Protein AF-X1VPY4-F1 (afdb_monomer_lite)

Secondary structure (DSSP, 8-state):
---S---------------S--TTHHHHHHHHHHHHHHHHHHHHHHHHHHHHHHHHHHHHHHHHHHHHHHHHHHHHHHHHHHHHHHHHHHHTTSS-HHHHHHHHHHHHHHHHHHHHHHHHHHHHHHHHHHHHTEETTTTEE----TTTTT-

pLDDT: mean 89.31, std 12.01, range [47.69, 98.56]

Foldseek 3Di:
DPDDDDDPDDDDDDDDDDDPDDPCPVVVVVVVVVVVVVVVVVVVVVVVVVLVVVLVVLVVVLVVLVVQLVVLVVQLVVLVVCLVVQVVCVVVVNDDVVSNVVSVVSNVVSVVSNVVSVVVNVVSVVVSCVSQCADPVVRGHVDDPVVVVVD

InterPro domains:
  IPR003423 Outer membrane efflux protein [PF02321] (5-127)
  IPR051906 Outer membrane protein TolC-like [PTHR30026] (8-132)

Structure (mmCIF, N/CA/C/O backbone):
data_AF-X1VPY4-F1
#
_entry.id   AF-X1VPY4-F1
#
loop_
_atom_site.group_PDB
_atom_site.id
_atom_site.type_symbol
_atom_site.label_atom_id
_atom_site.label_alt_id
_atom_site.label_comp_id
_atom_site.label_asym_id
_atom_site.label_entity_id
_atom_site.label_seq_id
_atom_site.pdbx_PDB_ins_code
_atom_site.Cartn_x
_atom_site.Cartn_y
_atom_site.Cartn_z
_atom_site.occupancy
_atom_site.B_iso_or_equiv
_atom_site.auth_seq_id
_atom_site.auth_comp_id
_atom_site.auth_asym_id
_atom_site.auth_atom_id
_atom_site.pdbx_PDB_model_num
ATOM 1 N N . GLY A 1 1 ? -47.811 -48.138 69.729 1.00 48.38 1 GLY A N 1
ATOM 2 C CA . GLY A 1 1 ? -46.422 -47.650 69.708 1.00 48.38 1 GLY A CA 1
ATOM 3 C C . GLY A 1 1 ? -46.457 -46.146 69.649 1.00 48.38 1 GLY A C 1
ATOM 4 O O . GLY A 1 1 ? -46.947 -45.614 68.662 1.00 48.38 1 GLY A O 1
ATOM 5 N N . ALA A 1 2 ? -46.060 -45.492 70.738 1.00 51.69 2 ALA A N 1
ATOM 6 C CA . ALA A 1 2 ? -45.917 -44.043 70.807 1.00 51.69 2 ALA A CA 1
ATOM 7 C C . ALA A 1 2 ? -44.681 -43.616 69.994 1.00 51.69 2 ALA A C 1
ATOM 9 O O . ALA A 1 2 ? -43.681 -44.327 70.027 1.00 51.69 2 ALA A O 1
ATOM 10 N N . TYR A 1 3 ? -44.771 -42.472 69.309 1.00 56.19 3 TYR A N 1
ATOM 11 C CA . TYR A 1 3 ? -43.764 -41.854 68.426 1.00 56.19 3 TYR A CA 1
ATOM 12 C C . TYR A 1 3 ? -43.637 -42.456 67.017 1.00 56.19 3 TYR A C 1
ATOM 14 O O . TYR A 1 3 ? -42.750 -43.248 66.715 1.00 56.19 3 TYR A O 1
ATOM 22 N N . LYS A 1 4 ? -44.517 -41.997 66.119 1.00 53.41 4 LYS A N 1
ATOM 23 C CA . LYS A 1 4 ? -44.221 -41.901 64.687 1.00 53.41 4 LYS A CA 1
ATOM 24 C C . LYS A 1 4 ? -43.779 -40.460 64.438 1.00 53.41 4 LYS A C 1
ATOM 26 O O . LYS A 1 4 ? -44.589 -39.563 64.628 1.00 53.41 4 LYS A O 1
ATOM 31 N N . ASP A 1 5 ? -42.525 -40.294 64.036 1.00 61.00 5 ASP A N 1
ATOM 32 C CA . ASP A 1 5 ? -41.909 -39.058 63.527 1.00 61.00 5 ASP A CA 1
ATOM 33 C C . ASP A 1 5 ? -41.194 -38.142 64.552 1.00 61.00 5 ASP A C 1
ATOM 35 O O . ASP A 1 5 ? -41.715 -37.102 64.966 1.00 61.00 5 ASP A O 1
ATOM 39 N N . PRO A 1 6 ? -39.969 -38.501 64.994 1.00 57.12 6 PRO A N 1
ATOM 40 C CA . PRO A 1 6 ? -39.114 -37.576 65.716 1.00 57.12 6 PRO A CA 1
ATOM 41 C C . PRO A 1 6 ? -38.387 -36.658 64.714 1.00 57.12 6 PRO A C 1
ATOM 43 O O . PRO A 1 6 ? -37.359 -37.019 64.154 1.00 57.12 6 PRO A O 1
ATOM 46 N N . LEU A 1 7 ? -38.916 -35.440 64.556 1.00 61.56 7 LEU A N 1
ATOM 47 C CA . LEU A 1 7 ? -38.215 -34.221 64.114 1.00 61.56 7 LEU A CA 1
ATOM 48 C C . LEU A 1 7 ? -37.525 -34.256 62.733 1.00 61.56 7 LEU A C 1
ATOM 50 O O . LEU A 1 7 ? -36.302 -34.351 62.630 1.00 61.56 7 LEU A O 1
ATOM 54 N N . SER A 1 8 ? -38.276 -33.950 61.670 1.00 64.06 8 SER A N 1
ATOM 55 C CA . SER A 1 8 ? -37.689 -33.355 60.462 1.00 64.06 8 SER A CA 1
ATOM 56 C C . SER A 1 8 ? -37.361 -31.872 60.714 1.00 64.06 8 SER A C 1
ATOM 58 O O . SER A 1 8 ? -38.211 -30.997 60.538 1.00 64.06 8 SER A O 1
ATOM 60 N N . GLN A 1 9 ? -36.141 -31.548 61.145 1.00 67.00 9 GLN A N 1
ATOM 61 C CA . GLN A 1 9 ? -35.676 -30.154 61.155 1.00 67.00 9 GLN A CA 1
ATOM 62 C C . GLN A 1 9 ? -34.949 -29.825 59.850 1.00 67.00 9 GLN A C 1
ATOM 64 O O . GLN A 1 9 ? -33.807 -30.225 59.643 1.00 67.00 9 GLN A O 1
ATOM 69 N N . GLN A 1 10 ? -35.599 -29.044 58.988 1.00 71.88 10 GLN A N 1
ATOM 70 C CA . GLN A 1 10 ? -34.954 -28.346 57.876 1.00 71.88 10 GLN A CA 1
ATOM 71 C C . GLN A 1 10 ? -34.779 -26.879 58.269 1.00 71.88 10 GLN A C 1
ATOM 73 O O . GLN A 1 10 ? -35.733 -26.216 58.674 1.00 71.88 10 GLN A O 1
ATOM 78 N N . ARG A 1 11 ? -33.544 -26.375 58.191 1.00 73.38 11 ARG A N 1
ATOM 79 C CA . ARG A 1 11 ? -33.199 -24.994 58.544 1.00 73.38 11 ARG A CA 1
ATOM 80 C C . ARG A 1 11 ? -32.699 -24.273 57.300 1.00 73.38 11 ARG A C 1
ATOM 82 O O . ARG A 1 11 ? -31.637 -24.602 56.784 1.00 73.38 11 ARG A O 1
ATOM 89 N N . VAL A 1 12 ? -33.446 -23.266 56.865 1.00 78.38 12 VAL A N 1
ATOM 90 C CA . VAL A 1 12 ? -33.003 -22.269 55.884 1.00 78.38 12 VAL A CA 1
ATOM 91 C C . VAL A 1 12 ? -32.696 -20.993 56.657 1.00 78.38 12 VAL A C 1
ATOM 93 O O . VAL A 1 12 ? -33.525 -20.537 57.441 1.00 78.38 12 VAL A O 1
ATOM 96 N N . SER A 1 13 ? -31.494 -20.445 56.481 1.00 78.81 13 SER A N 1
ATOM 97 C CA . SER A 1 13 ? -31.081 -19.193 57.116 1.00 78.81 13 SER A CA 1
ATOM 98 C C . SER A 1 13 ? -30.929 -18.122 56.048 1.00 78.81 13 SER A C 1
ATOM 100 O O . SER A 1 13 ? -30.131 -18.280 55.128 1.00 78.81 13 SER A O 1
ATOM 102 N N . VAL A 1 14 ? -31.680 -17.033 56.188 1.00 82.19 14 VAL A N 1
ATOM 103 C CA . VAL A 1 14 ? -31.555 -15.833 55.357 1.00 82.19 14 VAL A CA 1
ATOM 104 C C . VAL A 1 14 ? -31.004 -14.731 56.251 1.00 82.19 14 VAL A C 1
ATOM 106 O O . VAL A 1 14 ? -31.619 -14.385 57.257 1.00 82.19 14 VAL A O 1
ATOM 109 N N . GLY A 1 15 ? -29.817 -14.230 55.918 1.00 82.69 15 GLY A N 1
ATOM 110 C CA . GLY A 1 15 ? -29.178 -13.116 56.613 1.00 82.69 15 GLY A CA 1
ATOM 111 C C . GLY A 1 15 ? -29.242 -11.851 55.765 1.00 82.69 15 GLY A C 1
ATOM 112 O O . GLY A 1 15 ? -29.062 -11.915 54.551 1.00 82.69 15 GLY A O 1
ATOM 113 N N . ILE A 1 16 ? -29.485 -10.712 56.410 1.00 84.56 16 ILE A N 1
ATOM 114 C CA . ILE A 1 16 ? -29.366 -9.385 55.803 1.00 84.56 16 ILE A CA 1
ATOM 115 C C . ILE A 1 16 ? -28.187 -8.696 56.486 1.00 84.56 16 ILE A C 1
ATOM 117 O O . ILE A 1 16 ? -28.177 -8.564 57.709 1.00 84.56 16 ILE A O 1
ATOM 121 N N . GLU A 1 17 ? -27.200 -8.269 55.704 1.00 81.44 17 GLU A N 1
ATOM 122 C CA . GLU A 1 17 ? -26.064 -7.488 56.189 1.00 81.44 17 GLU A CA 1
ATOM 123 C C . GLU A 1 17 ? -26.261 -6.022 55.796 1.00 81.44 17 GLU A C 1
ATOM 125 O O . GLU A 1 17 ? -26.351 -5.693 54.612 1.00 81.44 17 GLU A O 1
ATOM 130 N N . LEU A 1 18 ? -26.357 -5.143 56.797 1.00 80.19 18 LEU A N 1
ATOM 131 C CA . LEU A 1 18 ? -26.475 -3.701 56.602 1.00 80.19 18 LEU A CA 1
ATOM 132 C C . LEU A 1 18 ? -25.369 -2.991 57.402 1.00 80.19 18 LEU A C 1
ATOM 134 O O . LEU A 1 18 ? -25.423 -2.988 58.634 1.00 80.19 18 LEU A O 1
ATOM 138 N N . PRO A 1 19 ? -24.359 -2.393 56.743 1.00 77.19 19 PRO A N 1
ATOM 139 C CA . PRO A 1 19 ? -23.301 -1.673 57.442 1.00 77.19 19 PRO A CA 1
ATOM 140 C C . PRO A 1 19 ? -23.833 -0.352 58.019 1.00 77.19 19 PRO A C 1
ATOM 142 O O . PRO A 1 19 ? -24.483 0.420 57.319 1.00 77.19 19 PRO A O 1
ATOM 145 N N . ILE A 1 20 ? -23.540 -0.076 59.296 1.00 79.00 20 ILE A N 1
ATOM 146 C CA . ILE A 1 20 ? -24.005 1.143 59.990 1.00 79.00 20 ILE A CA 1
ATOM 147 C C . ILE A 1 20 ? -23.073 2.339 59.712 1.00 79.00 20 ILE A C 1
ATOM 149 O O . ILE A 1 20 ? -23.545 3.465 59.582 1.00 79.00 20 ILE A O 1
ATOM 153 N N . VAL A 1 21 ? -21.756 2.113 59.590 1.00 80.81 21 VAL A N 1
ATOM 154 C CA . VAL A 1 21 ? -20.755 3.154 59.280 1.00 80.81 21 VAL A CA 1
ATOM 155 C C . VAL A 1 21 ? -19.647 2.565 58.401 1.00 80.81 21 VAL A C 1
ATOM 157 O O . VAL A 1 21 ? -18.950 1.647 58.825 1.00 80.81 21 VAL A O 1
ATOM 160 N N . ASP A 1 22 ? -19.460 3.104 57.194 1.00 81.88 22 ASP A N 1
ATOM 161 C CA . ASP A 1 22 ? -18.457 2.648 56.213 1.00 81.88 22 ASP A CA 1
ATOM 162 C C . ASP A 1 22 ? -17.373 3.701 55.896 1.00 81.88 22 ASP A C 1
ATOM 164 O O . ASP A 1 22 ? -16.528 3.483 55.027 1.00 81.88 22 ASP A O 1
ATOM 168 N N . TRP A 1 23 ? -17.416 4.861 56.568 1.00 81.62 23 TRP A N 1
ATOM 169 C CA . TRP A 1 23 ? -16.519 6.013 56.373 1.00 81.62 23 TRP A CA 1
ATOM 170 C C . TRP A 1 23 ? -16.390 6.479 54.911 1.00 81.62 23 TRP A C 1
ATOM 172 O O . TRP A 1 23 ? -15.381 7.062 54.517 1.00 81.62 23 TRP A O 1
ATOM 182 N N . GLY A 1 24 ? -17.423 6.246 54.094 1.00 85.00 24 GLY A N 1
ATOM 183 C CA . GLY A 1 24 ? -17.449 6.634 52.686 1.00 85.00 24 GLY A CA 1
ATOM 184 C C . GLY A 1 24 ? -16.817 5.622 51.727 1.00 85.00 24 GLY A C 1
ATOM 185 O O . GLY A 1 24 ? -16.706 5.926 50.538 1.00 85.00 24 GLY A O 1
ATOM 186 N N . LEU A 1 25 ? -16.447 4.422 52.188 1.00 87.25 25 LEU A N 1
ATOM 187 C CA . LEU A 1 25 ? -15.908 3.351 51.345 1.00 87.25 25 LEU A CA 1
ATOM 188 C C . LEU A 1 25 ? -16.876 2.961 50.217 1.00 87.25 25 LEU A C 1
ATOM 190 O O . LEU A 1 25 ? -16.449 2.819 49.069 1.00 87.25 25 LEU A O 1
ATOM 194 N N . GLY A 1 26 ? -18.177 2.836 50.505 1.00 85.12 26 GLY A N 1
ATOM 195 C CA . GLY A 1 26 ? -19.200 2.542 49.500 1.00 85.12 26 GLY A CA 1
ATOM 196 C C . GLY A 1 26 ? -19.314 3.652 48.457 1.00 85.12 26 GLY A C 1
ATOM 197 O O . GLY A 1 26 ? -19.313 3.387 47.254 1.00 85.12 26 GLY A O 1
ATOM 198 N N . LYS A 1 27 ? -19.296 4.914 48.902 1.00 88.69 27 LYS A N 1
ATOM 199 C CA . LYS A 1 27 ? -19.290 6.090 48.015 1.00 88.69 27 LYS A CA 1
ATOM 200 C C . LYS A 1 27 ? -18.026 6.149 47.149 1.00 88.69 27 LYS A C 1
ATOM 202 O O . LYS A 1 27 ? -18.113 6.517 45.980 1.00 88.69 27 LYS A O 1
ATOM 207 N N . GLY A 1 28 ? -16.870 5.775 47.699 1.00 91.88 28 GLY A N 1
ATOM 208 C CA . GLY A 1 28 ? -15.606 5.669 46.970 1.00 91.88 28 GLY A CA 1
ATOM 209 C C . GLY A 1 28 ? -15.649 4.588 45.890 1.00 91.88 28 GLY A C 1
ATOM 210 O O . GLY A 1 28 ? -15.341 4.872 44.736 1.00 91.88 28 GLY A O 1
ATOM 211 N N . ARG A 1 29 ? -16.111 3.377 46.230 1.00 92.12 29 ARG A N 1
ATOM 212 C CA . ARG A 1 29 ? -16.289 2.270 45.272 1.00 92.12 29 ARG A CA 1
ATOM 213 C C . ARG A 1 29 ? -17.260 2.628 44.150 1.00 92.12 29 ARG A C 1
ATOM 215 O O . ARG A 1 29 ? -16.962 2.369 42.990 1.00 92.12 29 ARG A O 1
ATOM 222 N N . TYR A 1 30 ? -18.379 3.268 44.487 1.00 93.06 30 TYR A N 1
ATOM 223 C CA . TYR A 1 30 ? -19.350 3.735 43.500 1.00 93.06 30 TYR A CA 1
ATOM 224 C C . TYR A 1 30 ? -18.734 4.759 42.538 1.00 93.06 30 TYR A C 1
ATOM 226 O O . TYR A 1 30 ? -18.815 4.587 41.326 1.00 93.06 30 TYR A O 1
ATOM 234 N N . LYS A 1 31 ? -18.040 5.780 43.061 1.00 94.00 31 LYS A N 1
ATOM 235 C CA . LYS A 1 31 ? -17.342 6.766 42.222 1.00 94.00 31 LYS A CA 1
ATOM 236 C C . LYS A 1 31 ? -16.270 6.128 41.337 1.00 94.00 31 LYS A C 1
ATOM 238 O O . LYS A 1 31 ? -16.169 6.492 40.173 1.00 94.00 31 LYS A O 1
ATOM 243 N N . MET A 1 32 ? -15.511 5.164 41.858 1.00 94.75 32 MET A N 1
ATOM 244 C CA . MET A 1 32 ? -14.525 4.423 41.067 1.00 94.75 32 MET A CA 1
ATOM 245 C C . MET A 1 32 ? -15.177 3.650 39.918 1.00 94.75 32 MET A C 1
ATOM 247 O O . MET A 1 32 ? -14.675 3.703 38.799 1.00 94.75 32 MET A O 1
ATOM 251 N N . ALA A 1 33 ? -16.307 2.982 40.169 1.00 95.12 33 ALA A N 1
ATOM 252 C CA . ALA A 1 33 ? -17.060 2.286 39.128 1.00 95.12 33 ALA A CA 1
ATOM 253 C C . ALA A 1 33 ? -17.579 3.254 38.048 1.00 95.12 33 ALA A C 1
ATOM 255 O O . ALA A 1 33 ? -17.465 2.954 36.863 1.00 95.12 33 ALA A O 1
ATOM 256 N N . GLN A 1 34 ? -18.068 4.438 38.439 1.00 96.62 34 GLN A N 1
ATOM 257 C CA . GLN A 1 34 ? -18.482 5.482 37.492 1.00 96.62 34 GLN A CA 1
ATOM 258 C C . GLN A 1 34 ? -17.310 5.989 36.642 1.00 96.62 34 GLN A C 1
ATOM 260 O O . GLN A 1 34 ? -17.428 6.088 35.425 1.00 96.62 34 GLN A O 1
ATOM 265 N N . SER A 1 35 ? -16.157 6.267 37.259 1.00 96.31 35 SER A N 1
ATOM 266 C CA . SER A 1 35 ? -14.958 6.673 36.518 1.00 96.31 35 SER A CA 1
ATOM 267 C C . SER A 1 35 ? -14.489 5.580 35.556 1.00 96.31 35 SER A C 1
ATOM 269 O O . SER A 1 35 ? -14.077 5.881 34.440 1.00 96.31 35 SER A O 1
ATOM 271 N N . GLN A 1 36 ? -14.574 4.308 35.950 1.00 95.44 36 GLN A N 1
ATOM 272 C CA . GLN A 1 36 ? -14.204 3.197 35.077 1.00 95.44 36 GLN A CA 1
ATOM 273 C C . GLN A 1 36 ? -15.158 3.058 33.881 1.00 95.44 36 GLN A C 1
ATOM 275 O O . GLN A 1 36 ? -14.697 2.837 32.763 1.00 95.44 36 GLN A O 1
ATOM 280 N N . GLU A 1 37 ? -16.463 3.254 34.088 1.00 97.44 37 GLU A N 1
ATOM 281 C CA . GLU A 1 37 ? -17.450 3.316 33.003 1.00 97.44 37 GLU A CA 1
ATOM 282 C C . GLU A 1 37 ? -17.135 4.456 32.020 1.00 97.44 37 GLU A C 1
ATOM 284 O O . GLU A 1 37 ? -17.122 4.242 30.808 1.00 97.44 37 GLU A O 1
ATOM 289 N N . GLU A 1 38 ? -16.823 5.653 32.523 1.00 97.19 38 GLU A N 1
ATOM 290 C CA . GLU A 1 38 ? -16.474 6.813 31.694 1.00 97.19 38 GLU A CA 1
ATOM 291 C C . GLU A 1 38 ? -15.197 6.578 30.871 1.00 97.19 38 GLU A C 1
ATOM 293 O O . GLU A 1 38 ? -15.141 6.924 29.685 1.00 97.19 38 GLU A O 1
ATOM 298 N N . VAL A 1 39 ? -14.193 5.931 31.469 1.00 97.75 39 VAL A N 1
ATOM 299 C CA . VAL A 1 39 ? -12.964 5.525 30.775 1.00 97.75 39 VAL A CA 1
ATOM 300 C C . VAL A 1 39 ? -13.282 4.548 29.645 1.00 97.75 39 VAL A C 1
ATOM 302 O O . VAL A 1 39 ? -12.861 4.784 28.514 1.00 97.75 39 VAL A O 1
ATOM 305 N N . ILE A 1 40 ? -14.061 3.494 29.910 1.00 97.62 40 ILE A N 1
ATOM 306 C CA . ILE A 1 40 ? -14.451 2.510 28.886 1.00 97.62 40 ILE A CA 1
ATOM 307 C C . ILE A 1 40 ? -15.243 3.190 27.767 1.00 97.62 40 ILE A C 1
ATOM 309 O O . ILE A 1 40 ? -14.948 3.000 26.589 1.00 97.62 40 ILE A O 1
ATOM 313 N N . ARG A 1 41 ? -16.213 4.041 28.115 1.00 97.81 41 ARG A N 1
ATOM 314 C CA . ARG A 1 41 ? -17.014 4.795 27.143 1.00 97.81 41 ARG A CA 1
ATOM 315 C C . ARG A 1 41 ? -16.135 5.662 26.240 1.00 97.81 41 ARG A C 1
ATOM 317 O O . ARG A 1 41 ? -16.359 5.719 25.032 1.00 97.81 41 ARG A O 1
ATOM 324 N N . THR A 1 42 ? -15.136 6.326 26.814 1.00 97.62 42 THR A N 1
ATOM 325 C CA . THR A 1 42 ? -14.185 7.152 26.061 1.00 97.62 42 THR A CA 1
ATOM 326 C C . THR A 1 42 ? -13.299 6.300 25.154 1.00 97.62 42 THR A C 1
ATOM 328 O O . THR A 1 42 ? -13.111 6.656 23.995 1.00 97.62 42 THR A O 1
ATOM 331 N N . GLN A 1 43 ? -12.819 5.149 25.633 1.00 97.88 43 GLN A N 1
ATOM 332 C CA . GLN A 1 43 ? -12.029 4.209 24.830 1.00 97.88 43 GLN A CA 1
ATOM 333 C C . GLN A 1 43 ? -12.813 3.675 23.627 1.00 97.88 43 GLN A C 1
ATOM 335 O O . GLN A 1 43 ? -12.287 3.662 22.520 1.00 97.88 43 GLN A O 1
ATOM 340 N N . VAL A 1 44 ? -14.081 3.294 23.817 1.00 98.00 44 VAL A N 1
ATOM 341 C CA . VAL A 1 44 ? -14.948 2.835 22.718 1.00 98.00 44 VAL A CA 1
ATOM 342 C C . VAL A 1 44 ? -15.143 3.939 21.680 1.00 98.00 44 VAL A C 1
ATOM 344 O O . VAL A 1 44 ? -15.020 3.684 20.484 1.00 98.00 44 VAL A O 1
ATOM 347 N N . ARG A 1 45 ? -15.392 5.178 22.122 1.00 97.81 45 ARG A N 1
ATOM 348 C CA . ARG A 1 45 ? -15.524 6.323 21.211 1.00 97.81 45 ARG A CA 1
ATOM 349 C C . ARG A 1 45 ? -14.235 6.575 20.426 1.00 97.81 45 ARG A C 1
ATOM 351 O O . ARG A 1 45 ? -14.302 6.809 19.225 1.00 97.81 45 ARG A O 1
ATOM 358 N N . GLN A 1 46 ? -13.077 6.511 21.083 1.00 97.62 46 GLN A N 1
ATOM 359 C CA . GLN A 1 46 ? -11.788 6.668 20.408 1.00 97.62 46 GLN A CA 1
ATOM 360 C C . GLN A 1 46 ? -11.569 5.563 19.370 1.00 97.62 46 GLN A C 1
ATOM 362 O O . GLN A 1 46 ? -11.213 5.861 18.237 1.00 97.62 46 GLN A O 1
ATOM 367 N N . ALA A 1 47 ? -11.869 4.308 19.716 1.00 96.81 47 ALA A N 1
ATOM 368 C CA . ALA A 1 47 ? -11.737 3.182 18.797 1.00 96.81 47 ALA A CA 1
ATOM 369 C C . ALA A 1 47 ? -12.616 3.334 17.543 1.00 96.81 47 ALA A C 1
ATOM 371 O O . ALA A 1 47 ? -12.186 2.972 16.451 1.00 96.81 47 ALA A O 1
ATOM 372 N N . GLN A 1 48 ? -13.822 3.896 17.677 1.00 95.81 48 GLN A N 1
ATOM 373 C CA . GLN A 1 48 ? -14.686 4.206 16.531 1.00 95.81 48 GLN A CA 1
ATOM 374 C C . GLN A 1 48 ? -14.077 5.287 15.629 1.00 95.81 48 GLN A C 1
ATOM 376 O O . GLN A 1 48 ? -14.017 5.102 14.417 1.00 95.81 48 GLN A O 1
ATOM 381 N N . ILE A 1 49 ? -13.570 6.376 16.215 1.00 96.69 49 ILE A N 1
ATOM 382 C CA . ILE A 1 49 ? -12.904 7.452 15.465 1.00 96.69 49 ILE A CA 1
ATOM 383 C C . ILE A 1 49 ? -11.678 6.910 14.720 1.00 96.69 49 ILE A C 1
ATOM 385 O O . ILE A 1 49 ? -11.507 7.177 13.530 1.00 96.69 49 ILE A O 1
ATOM 389 N N . ASP A 1 50 ? -10.842 6.123 15.398 1.00 95.50 50 ASP A N 1
ATOM 390 C CA . ASP A 1 50 ? -9.638 5.533 14.812 1.00 95.50 50 ASP A CA 1
ATOM 391 C C . ASP A 1 50 ? -9.992 4.576 13.665 1.00 95.50 50 ASP A C 1
ATOM 393 O O . ASP A 1 50 ? -9.325 4.566 12.629 1.00 95.50 50 ASP A O 1
ATOM 397 N N . PHE A 1 51 ? -11.067 3.799 13.822 1.00 90.88 51 PHE A N 1
ATOM 398 C CA . PHE A 1 51 ? -11.574 2.901 12.788 1.00 90.88 51 PHE A CA 1
ATOM 399 C C . PHE A 1 51 ? -12.047 3.660 11.542 1.00 90.88 51 PHE A C 1
ATOM 401 O O . PHE A 1 51 ? -11.625 3.334 10.431 1.00 90.88 51 PHE A O 1
ATOM 408 N N . GLU A 1 52 ? -12.860 4.706 11.708 1.00 91.00 52 GLU A N 1
ATOM 409 C CA . GLU A 1 52 ? -13.340 5.541 10.598 1.00 91.00 52 GLU A CA 1
ATOM 410 C C . GLU A 1 52 ? -12.185 6.232 9.862 1.00 91.00 52 GLU A C 1
ATOM 412 O O . GLU A 1 52 ? -12.118 6.202 8.628 1.00 91.00 52 GLU A O 1
ATOM 417 N N . GLN A 1 53 ? -11.231 6.801 10.605 1.00 91.94 53 GLN A N 1
ATOM 418 C CA . GLN A 1 53 ? -10.032 7.408 10.024 1.00 91.94 53 GLN A CA 1
ATOM 419 C C . GLN A 1 53 ? -9.201 6.382 9.254 1.00 91.94 53 GLN A C 1
ATOM 421 O O . GLN A 1 53 ? -8.731 6.669 8.150 1.00 91.94 53 GLN A O 1
ATOM 426 N N . ASN A 1 54 ? -9.038 5.176 9.804 1.00 90.38 54 ASN A N 1
ATOM 427 C CA . ASN A 1 54 ? -8.304 4.110 9.142 1.00 90.38 54 ASN A CA 1
ATOM 428 C C . ASN A 1 54 ? -8.974 3.717 7.819 1.00 90.38 54 ASN A C 1
ATOM 430 O O . ASN A 1 54 ? -8.289 3.634 6.801 1.00 90.38 54 ASN A O 1
ATOM 434 N N . ILE A 1 55 ? -10.300 3.546 7.792 1.00 89.25 55 ILE A N 1
ATOM 435 C CA . ILE A 1 55 ? -11.036 3.269 6.549 1.00 89.25 55 ILE A CA 1
ATOM 436 C C . ILE A 1 55 ? -10.815 4.390 5.536 1.00 89.25 55 ILE A C 1
ATOM 438 O O . ILE A 1 55 ? -10.440 4.115 4.396 1.00 89.25 55 ILE A O 1
ATOM 442 N N . PHE A 1 56 ? -11.000 5.646 5.945 1.00 90.31 56 PHE A N 1
ATOM 443 C CA . PHE A 1 56 ? -10.857 6.792 5.053 1.00 90.31 56 PHE A CA 1
ATOM 444 C C . PHE A 1 56 ? -9.463 6.857 4.415 1.00 90.31 56 PHE A C 1
ATOM 446 O O . PHE A 1 56 ? -9.340 7.000 3.197 1.00 90.31 56 PHE A O 1
ATOM 453 N N . LEU A 1 57 ? -8.403 6.711 5.213 1.00 90.88 57 LEU A N 1
ATOM 454 C CA . LEU A 1 57 ? -7.028 6.720 4.711 1.00 90.88 57 LEU A CA 1
ATOM 455 C C . LEU A 1 57 ? -6.770 5.561 3.741 1.00 90.88 57 LEU A C 1
ATOM 457 O O . LEU A 1 57 ? -6.196 5.775 2.674 1.00 90.88 57 LEU A O 1
ATOM 461 N N . ASN A 1 58 ? -7.237 4.354 4.066 1.00 90.19 58 ASN A N 1
ATOM 462 C CA . ASN A 1 58 ? -7.034 3.183 3.215 1.00 90.19 58 ASN A CA 1
ATOM 463 C C . ASN A 1 58 ? -7.786 3.268 1.885 1.00 90.19 58 ASN A C 1
ATOM 465 O O . ASN A 1 58 ? -7.232 2.893 0.853 1.00 90.19 58 ASN A O 1
ATOM 469 N N . VAL A 1 59 ? -9.014 3.790 1.881 1.00 90.19 59 VAL A N 1
ATOM 470 C CA . VAL A 1 59 ? -9.780 3.997 0.643 1.00 90.19 59 VAL A CA 1
ATOM 471 C C . VAL A 1 59 ? -9.106 5.047 -0.239 1.00 90.19 59 VAL A C 1
ATOM 473 O O . VAL A 1 59 ? -8.932 4.815 -1.433 1.00 90.19 59 VAL A O 1
ATOM 476 N N . ASN A 1 60 ? -8.650 6.166 0.330 1.00 90.00 60 ASN A N 1
ATOM 477 C CA . ASN A 1 60 ? -7.909 7.172 -0.437 1.00 90.00 60 ASN A CA 1
ATOM 478 C C . ASN A 1 60 ? -6.608 6.605 -1.026 1.00 90.00 60 ASN A C 1
ATOM 480 O O . ASN A 1 60 ? -6.316 6.826 -2.201 1.00 90.00 60 ASN A O 1
ATOM 484 N N . GLN A 1 61 ? -5.857 5.829 -0.239 1.00 88.75 61 GLN A N 1
ATOM 485 C CA . GLN A 1 61 ? -4.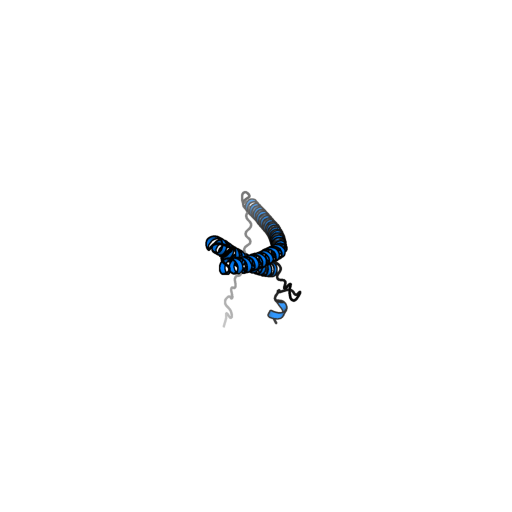645 5.148 -0.700 1.00 88.75 61 GLN A CA 1
ATOM 486 C C . GLN A 1 61 ? -4.950 4.176 -1.851 1.00 88.75 61 GLN A C 1
ATOM 488 O O . GLN A 1 61 ? -4.223 4.154 -2.844 1.00 88.75 61 GLN A O 1
ATOM 493 N N . PHE A 1 62 ? -6.025 3.390 -1.734 1.00 91.75 62 PHE A N 1
ATOM 494 C CA . PHE A 1 62 ? -6.459 2.456 -2.771 1.00 91.75 62 PHE A CA 1
ATOM 495 C C . PHE A 1 62 ? -6.845 3.179 -4.066 1.00 91.75 62 PHE A C 1
ATOM 497 O O . PHE A 1 62 ? -6.393 2.779 -5.137 1.00 91.75 62 PHE A O 1
ATOM 504 N N . ASN A 1 63 ? -7.590 4.282 -3.971 1.00 89.88 63 ASN A N 1
ATOM 505 C CA . ASN A 1 63 ? -7.997 5.068 -5.137 1.00 89.88 63 ASN A CA 1
ATOM 506 C C . ASN A 1 63 ? -6.792 5.596 -5.934 1.00 89.88 63 ASN A C 1
ATOM 508 O O . ASN A 1 63 ? -6.837 5.642 -7.158 1.00 89.88 63 ASN A O 1
ATOM 512 N N . MET A 1 64 ? -5.685 5.935 -5.265 1.00 92.12 64 MET A N 1
ATOM 513 C CA . MET A 1 64 ? -4.448 6.357 -5.937 1.00 92.12 64 MET A CA 1
ATOM 514 C C . MET A 1 64 ? -3.673 5.204 -6.595 1.00 92.12 64 MET A C 1
ATOM 516 O O . MET A 1 64 ? -2.788 5.438 -7.421 1.00 92.12 64 MET A O 1
ATOM 520 N N . GLN A 1 65 ? -3.938 3.957 -6.207 1.00 92.94 65 GLN A N 1
ATOM 521 C CA . GLN A 1 65 ? -3.133 2.808 -6.613 1.00 92.94 65 GLN A CA 1
ATOM 522 C C . GLN A 1 65 ? -3.382 2.393 -8.071 1.00 92.94 65 GLN A C 1
ATOM 524 O O . GLN A 1 65 ? -2.472 1.839 -8.695 1.00 92.94 65 GLN A O 1
ATOM 529 N N . ASP A 1 66 ? -4.569 2.683 -8.613 1.00 91.62 66 ASP A N 1
ATOM 530 C CA . ASP A 1 66 ? -4.915 2.449 -10.023 1.00 91.62 66 ASP A CA 1
ATOM 531 C C . ASP A 1 66 ? -4.056 3.310 -10.963 1.00 91.62 66 ASP A C 1
ATOM 533 O O . ASP A 1 66 ? -3.359 2.792 -11.839 1.00 91.62 66 ASP A O 1
ATOM 537 N N . ASP A 1 67 ? -3.978 4.616 -10.689 1.00 94.38 67 ASP A N 1
ATOM 538 C CA . ASP A 1 67 ? -3.133 5.547 -11.443 1.00 94.38 67 ASP A CA 1
ATOM 539 C C . ASP A 1 67 ? -1.654 5.147 -11.386 1.00 94.38 67 ASP A C 1
ATOM 541 O O . ASP A 1 67 ? -0.951 5.150 -12.401 1.00 94.38 67 ASP A O 1
ATOM 545 N N . GLN A 1 68 ? -1.165 4.753 -10.205 1.00 94.94 68 GLN A N 1
ATOM 546 C CA . GLN A 1 68 ? 0.214 4.286 -10.041 1.00 94.94 68 GLN A CA 1
ATOM 547 C C . GLN A 1 68 ? 0.498 3.028 -10.865 1.00 94.94 68 GLN A C 1
ATOM 549 O O . GLN A 1 68 ? 1.562 2.925 -11.484 1.00 94.94 68 GLN A O 1
ATOM 554 N N . LEU A 1 69 ? -0.444 2.081 -10.894 1.00 97.06 69 LEU A N 1
ATOM 555 C CA . LEU A 1 69 ? -0.330 0.876 -11.706 1.00 97.06 69 LEU A CA 1
ATOM 556 C C . LEU A 1 69 ? -0.282 1.227 -13.196 1.00 97.06 69 LEU A C 1
ATOM 558 O O . LEU A 1 69 ? 0.589 0.731 -13.915 1.00 97.06 69 LEU A O 1
ATOM 562 N N . LEU A 1 70 ? -1.158 2.123 -13.650 1.00 97.25 70 LEU A N 1
ATOM 563 C CA . LEU A 1 70 ? -1.201 2.566 -15.040 1.00 97.25 70 LEU A CA 1
ATOM 564 C C . LEU A 1 70 ? 0.098 3.270 -15.462 1.00 97.25 70 LEU A C 1
ATOM 566 O O . LEU A 1 70 ? 0.616 3.018 -16.555 1.00 97.25 70 LEU A O 1
ATOM 570 N N . ILE A 1 71 ? 0.645 4.138 -14.608 1.00 97.75 71 ILE A N 1
ATOM 571 C CA . ILE A 1 71 ? 1.925 4.818 -14.851 1.00 97.75 71 ILE A CA 1
ATOM 572 C C . ILE A 1 71 ? 3.062 3.795 -14.942 1.00 97.75 71 ILE A C 1
ATOM 574 O O . ILE A 1 71 ? 3.847 3.839 -15.892 1.00 97.75 71 ILE A O 1
ATOM 578 N N . ALA A 1 72 ? 3.131 2.846 -14.006 1.00 98.19 72 ALA A N 1
ATOM 579 C CA . ALA A 1 72 ? 4.166 1.818 -14.000 1.00 98.19 72 ALA A CA 1
ATOM 580 C C . ALA A 1 72 ? 4.078 0.901 -15.233 1.00 98.19 72 ALA A C 1
ATOM 582 O O . ALA A 1 72 ? 5.102 0.585 -15.838 1.00 98.19 72 ALA A O 1
ATOM 583 N N . ALA A 1 73 ? 2.864 0.541 -15.664 1.00 98.38 73 ALA A N 1
ATOM 584 C CA . ALA A 1 73 ? 2.637 -0.236 -16.882 1.00 98.38 73 ALA A CA 1
ATOM 585 C C . ALA A 1 73 ? 3.119 0.510 -18.137 1.00 98.38 73 ALA A C 1
ATOM 587 O O . ALA A 1 73 ? 3.788 -0.063 -18.997 1.00 98.38 73 ALA A O 1
ATOM 588 N N . LYS A 1 74 ? 2.827 1.814 -18.240 1.00 98.25 74 LYS A N 1
ATOM 589 C CA . LYS A 1 74 ? 3.319 2.652 -19.345 1.00 98.25 74 LYS A CA 1
ATOM 590 C C . LYS A 1 74 ? 4.844 2.763 -19.335 1.00 98.25 74 LYS A C 1
ATOM 592 O O . LYS A 1 74 ? 5.456 2.675 -20.398 1.00 98.25 74 LYS A O 1
ATOM 597 N N . ALA A 1 75 ? 5.452 2.929 -18.161 1.00 98.31 75 ALA A N 1
ATOM 598 C CA . ALA A 1 75 ? 6.903 2.983 -18.013 1.00 98.31 75 ALA A CA 1
ATOM 599 C C . ALA A 1 75 ? 7.578 1.671 -18.457 1.00 98.31 75 ALA A C 1
ATOM 601 O O . ALA A 1 75 ? 8.554 1.733 -19.204 1.00 98.31 75 ALA A O 1
ATOM 602 N N . ASP A 1 76 ? 7.023 0.507 -18.088 1.00 98.50 76 ASP A N 1
ATOM 603 C CA . ASP A 1 76 ? 7.484 -0.818 -18.550 1.00 98.50 76 ASP A CA 1
ATOM 604 C C . ASP A 1 76 ? 7.476 -0.904 -20.084 1.00 98.50 76 ASP A C 1
ATOM 606 O O . ASP A 1 76 ? 8.486 -1.227 -20.709 1.00 98.50 76 ASP A O 1
ATOM 610 N N . ILE A 1 77 ? 6.365 -0.508 -20.717 1.00 98.38 77 ILE A N 1
ATOM 611 C CA . ILE A 1 77 ? 6.231 -0.517 -22.182 1.00 98.38 77 ILE A CA 1
ATOM 612 C C . ILE A 1 77 ? 7.260 0.406 -22.848 1.00 98.38 77 ILE A C 1
ATOM 614 O O . ILE A 1 77 ? 7.858 0.039 -23.863 1.00 98.38 77 ILE A O 1
ATOM 618 N N . ILE A 1 78 ? 7.456 1.615 -22.316 1.00 98.44 78 ILE A N 1
ATOM 619 C CA . ILE A 1 78 ? 8.419 2.578 -22.867 1.00 98.44 78 ILE A CA 1
ATOM 620 C C . ILE A 1 78 ? 9.846 2.034 -22.743 1.00 98.44 78 ILE A C 1
ATOM 622 O O . ILE A 1 78 ? 10.597 2.083 -23.719 1.00 98.44 78 ILE A O 1
ATOM 626 N N . ALA A 1 79 ? 10.212 1.486 -21.584 1.00 98.31 79 ALA A N 1
ATOM 627 C CA . ALA A 1 79 ? 11.545 0.946 -21.345 1.00 98.31 79 ALA A CA 1
ATOM 628 C C . ALA A 1 79 ? 11.829 -0.290 -22.216 1.00 98.31 79 ALA A C 1
ATOM 630 O O . ALA A 1 79 ? 12.912 -0.395 -22.793 1.00 98.31 79 ALA A O 1
ATOM 631 N N . GLN A 1 80 ? 10.836 -1.162 -22.416 1.00 98.31 80 GLN A N 1
ATOM 632 C CA . GLN A 1 80 ? 10.932 -2.297 -23.337 1.00 98.31 80 GLN A CA 1
ATOM 633 C C . GLN A 1 80 ? 11.187 -1.840 -24.777 1.00 98.31 80 GLN A C 1
ATOM 635 O O . GLN A 1 80 ? 12.136 -2.295 -25.413 1.00 98.31 80 GLN A O 1
ATOM 640 N N . LYS A 1 81 ? 10.401 -0.877 -25.276 1.00 98.38 81 LYS A N 1
ATOM 641 C CA . LYS A 1 81 ? 10.604 -0.310 -26.619 1.00 98.38 81 LYS A CA 1
ATOM 642 C C . LYS A 1 81 ? 11.974 0.350 -26.759 1.00 98.38 81 LYS A C 1
ATOM 644 O O . LYS A 1 81 ? 12.617 0.206 -27.797 1.00 98.38 81 LYS A O 1
ATOM 649 N N . ARG A 1 82 ? 12.426 1.073 -25.727 1.00 97.94 82 ARG A N 1
ATOM 650 C CA . ARG A 1 82 ? 13.759 1.688 -25.702 1.00 97.94 82 ARG A CA 1
ATOM 651 C C . ARG A 1 82 ? 14.838 0.620 -25.829 1.00 97.94 82 ARG A C 1
ATOM 653 O O . ARG A 1 82 ? 15.699 0.760 -26.690 1.00 97.94 82 ARG A O 1
ATOM 660 N N . TYR A 1 83 ? 14.767 -0.446 -25.036 1.00 98.31 83 TYR A N 1
ATOM 661 C CA . TYR A 1 83 ? 15.699 -1.567 -25.126 1.00 98.31 83 TYR A CA 1
ATOM 662 C C . TYR A 1 83 ? 15.719 -2.188 -26.526 1.00 98.31 83 TYR A C 1
ATOM 664 O O . TYR A 1 83 ? 16.797 -2.373 -27.087 1.00 98.31 83 TYR A O 1
ATOM 672 N N . ASP A 1 84 ? 14.554 -2.442 -27.126 1.00 98.19 84 ASP A N 1
ATOM 673 C CA . ASP A 1 84 ? 14.466 -3.059 -28.453 1.00 98.19 84 ASP A CA 1
ATOM 674 C C . ASP A 1 84 ? 15.135 -2.187 -29.533 1.00 98.19 84 ASP A C 1
ATOM 676 O O . ASP A 1 84 ? 15.925 -2.682 -30.341 1.00 98.19 84 ASP A O 1
ATOM 680 N N . VAL A 1 85 ? 14.890 -0.871 -29.507 1.00 97.94 85 VAL A N 1
ATOM 681 C CA . VAL A 1 85 ? 15.524 0.093 -30.426 1.00 97.94 85 VAL A CA 1
ATOM 682 C C . VAL A 1 85 ? 17.032 0.191 -30.181 1.00 97.94 85 VAL A C 1
ATOM 684 O O . VAL A 1 85 ? 17.816 0.185 -31.134 1.00 97.94 85 VAL A O 1
ATOM 687 N N . THR A 1 86 ? 17.462 0.269 -28.920 1.00 97.69 86 THR A N 1
ATOM 688 C CA . THR A 1 86 ? 18.882 0.317 -28.542 1.00 97.69 86 THR A CA 1
ATOM 689 C C . THR A 1 86 ? 19.599 -0.952 -29.005 1.00 97.69 86 THR A C 1
ATOM 691 O O . THR A 1 86 ? 20.635 -0.874 -29.661 1.00 97.69 86 THR A O 1
ATOM 694 N N . LYS A 1 87 ? 19.003 -2.127 -28.790 1.00 97.81 87 LYS A N 1
ATOM 695 C CA . LYS A 1 87 ? 19.528 -3.413 -29.259 1.00 97.81 87 LYS A CA 1
ATOM 696 C C . LYS A 1 87 ? 19.700 -3.443 -30.775 1.00 97.81 87 LYS A C 1
ATOM 698 O O . LYS A 1 87 ? 20.752 -3.855 -31.256 1.00 97.81 87 LYS A O 1
ATOM 703 N N . GLN A 1 88 ? 18.714 -2.968 -31.536 1.00 97.81 88 GLN A N 1
ATOM 704 C CA . GLN A 1 88 ? 18.837 -2.868 -32.994 1.00 97.81 88 GLN A CA 1
ATOM 705 C C . GLN A 1 88 ? 20.003 -1.964 -33.410 1.00 97.81 88 GLN A C 1
ATOM 707 O O . GLN A 1 88 ? 20.780 -2.345 -34.283 1.00 97.81 88 GLN A O 1
ATOM 712 N N . ARG A 1 89 ? 20.166 -0.799 -32.767 1.00 97.50 89 ARG A N 1
ATOM 713 C CA . ARG A 1 89 ? 21.279 0.130 -33.033 1.00 97.50 89 ARG A CA 1
ATOM 714 C C . ARG A 1 89 ? 22.643 -0.466 -32.689 1.00 97.50 89 ARG A C 1
ATOM 716 O O . ARG A 1 89 ? 23.599 -0.226 -33.425 1.00 97.50 89 ARG A O 1
ATOM 723 N N . PHE A 1 90 ? 22.731 -1.248 -31.617 1.00 97.31 90 PHE A N 1
ATOM 724 C CA . PHE A 1 90 ? 23.957 -1.944 -31.228 1.00 97.31 90 PHE A CA 1
ATOM 725 C C . PHE A 1 90 ? 24.370 -2.971 -32.289 1.00 97.31 90 PHE A C 1
ATOM 727 O O . PHE A 1 90 ? 25.521 -2.990 -32.716 1.00 97.31 90 PHE A O 1
ATOM 734 N N . LEU A 1 91 ? 23.415 -3.759 -32.797 1.00 96.81 91 LEU A N 1
ATOM 735 C CA . LEU A 1 91 ? 23.675 -4.789 -33.813 1.00 96.81 91 LEU A CA 1
ATOM 736 C C . LEU A 1 91 ? 24.194 -4.224 -35.145 1.00 96.81 91 LEU A C 1
ATOM 738 O O . LEU A 1 91 ? 24.931 -4.907 -35.848 1.00 96.81 91 LEU A O 1
ATOM 742 N N . ILE A 1 92 ? 23.838 -2.982 -35.485 1.00 97.25 92 ILE A N 1
ATOM 743 C CA . ILE A 1 92 ? 24.353 -2.274 -36.671 1.00 97.25 92 ILE A CA 1
ATOM 744 C C . ILE A 1 92 ? 25.586 -1.401 -36.366 1.00 97.25 92 ILE A C 1
ATOM 746 O O . ILE A 1 92 ? 25.986 -0.592 -37.205 1.00 97.25 92 ILE A O 1
ATOM 750 N N . GLY A 1 93 ? 26.162 -1.516 -35.163 1.00 95.69 93 GLY A N 1
ATOM 751 C CA . GLY A 1 93 ? 27.373 -0.804 -34.745 1.00 95.69 93 GLY A CA 1
ATOM 752 C C . GLY A 1 93 ? 27.203 0.708 -34.565 1.00 95.69 93 GLY A C 1
ATOM 753 O O . GLY A 1 93 ? 28.176 1.448 -34.679 1.00 95.69 93 GLY A O 1
ATOM 754 N N . LYS A 1 94 ? 25.976 1.198 -34.339 1.00 95.56 94 LYS A N 1
ATOM 755 C CA . LYS A 1 94 ? 25.691 2.639 -34.174 1.00 95.56 94 LYS A CA 1
ATOM 756 C C . LYS A 1 94 ? 25.824 3.144 -32.738 1.00 95.56 94 LYS A C 1
ATOM 758 O O . LYS A 1 94 ? 25.829 4.356 -32.551 1.00 95.56 94 LYS A O 1
ATOM 763 N N . ILE A 1 95 ? 25.892 2.245 -31.761 1.00 95.44 95 ILE A N 1
ATOM 764 C CA . ILE A 1 95 ? 26.085 2.539 -30.333 1.00 95.44 95 ILE A CA 1
ATOM 765 C C . ILE A 1 95 ? 27.017 1.491 -29.719 1.00 95.44 95 ILE A C 1
ATOM 767 O O . ILE A 1 95 ? 27.229 0.434 -30.322 1.00 95.44 95 ILE A O 1
ATOM 771 N N . ASP A 1 96 ? 27.542 1.766 -28.529 1.00 96.00 96 ASP A N 1
ATOM 772 C CA . ASP A 1 96 ? 28.416 0.843 -27.809 1.00 96.00 96 ASP A CA 1
ATOM 773 C C . ASP A 1 96 ? 27.645 -0.113 -26.871 1.00 96.00 96 ASP A C 1
ATOM 775 O O . ASP A 1 96 ? 26.415 -0.098 -26.764 1.00 96.00 96 ASP A O 1
ATOM 779 N N . VAL A 1 97 ? 28.388 -1.001 -26.205 1.00 95.50 97 VAL A N 1
ATOM 780 C CA . VAL A 1 97 ? 27.828 -1.967 -25.247 1.00 95.50 97 VAL A CA 1
ATOM 781 C C . VAL A 1 97 ? 27.353 -1.302 -23.948 1.00 95.50 97 VAL A C 1
ATOM 783 O O . VAL A 1 97 ? 26.506 -1.859 -23.251 1.00 95.50 97 VAL A O 1
ATOM 786 N N . LEU A 1 98 ? 27.873 -0.119 -23.607 1.00 96.81 98 LEU A N 1
ATOM 787 C CA . LEU A 1 98 ? 27.495 0.601 -22.396 1.00 96.81 98 LEU A CA 1
ATOM 788 C C . LEU A 1 98 ? 26.076 1.163 -22.532 1.00 96.81 98 LEU A C 1
ATOM 790 O O . LEU A 1 98 ? 25.260 0.956 -21.635 1.00 96.81 98 LEU A O 1
ATOM 794 N N . ASP A 1 99 ? 25.754 1.769 -23.675 1.00 95.50 99 ASP A N 1
ATOM 795 C CA . ASP A 1 99 ? 24.404 2.248 -23.991 1.00 95.50 99 ASP A CA 1
ATOM 796 C C . ASP A 1 99 ? 23.372 1.109 -23.960 1.00 95.50 99 ASP A C 1
ATOM 798 O O . ASP A 1 99 ? 22.264 1.267 -23.434 1.00 95.50 99 ASP A O 1
ATOM 802 N N . LEU A 1 100 ? 23.743 -0.065 -24.490 1.00 96.88 100 LEU A N 1
ATOM 803 C CA . LEU A 1 100 ? 22.902 -1.261 -24.433 1.00 96.88 100 LEU A CA 1
ATOM 804 C C . LEU A 1 100 ? 22.675 -1.729 -22.990 1.00 96.88 100 LEU A C 1
ATOM 806 O O . LEU A 1 100 ? 21.534 -1.999 -22.618 1.00 96.88 100 LEU A O 1
ATOM 810 N N . ASN A 1 101 ? 23.732 -1.787 -22.177 1.00 97.69 101 ASN A N 1
ATOM 811 C CA . ASN A 1 101 ? 23.638 -2.184 -20.771 1.00 97.69 101 ASN A CA 1
ATOM 812 C C . ASN A 1 101 ? 22.761 -1.227 -19.952 1.00 97.69 101 ASN A C 1
ATOM 814 O O . ASN A 1 101 ? 21.995 -1.676 -19.099 1.00 97.69 101 ASN A O 1
ATOM 818 N N . ILE A 1 102 ? 22.833 0.082 -20.214 1.00 98.06 102 ILE A N 1
ATOM 819 C CA . ILE A 1 102 ? 21.969 1.072 -19.555 1.00 98.06 102 ILE A CA 1
ATOM 820 C C . ILE A 1 102 ? 20.503 0.806 -19.904 1.00 98.06 102 ILE A C 1
ATOM 822 O O . ILE A 1 102 ? 19.673 0.705 -19.002 1.00 98.06 102 ILE A O 1
ATOM 826 N N . ALA A 1 103 ? 20.187 0.637 -21.192 1.00 97.62 103 ALA A N 1
ATOM 827 C CA . ALA A 1 103 ? 18.815 0.379 -21.623 1.00 97.62 103 ALA A CA 1
ATOM 828 C C . ALA A 1 103 ? 18.265 -0.952 -21.080 1.00 97.62 103 ALA A C 1
ATOM 830 O O . ALA A 1 103 ? 17.084 -1.034 -20.742 1.00 97.62 103 ALA A O 1
ATOM 831 N N . ASP A 1 104 ? 19.106 -1.986 -20.976 1.00 98.06 104 ASP A N 1
ATOM 832 C CA . ASP A 1 104 ? 18.726 -3.277 -20.392 1.00 98.06 104 ASP A CA 1
ATOM 833 C C . ASP A 1 104 ? 18.424 -3.150 -18.890 1.00 98.06 104 ASP A C 1
ATOM 835 O O . ASP A 1 104 ? 17.382 -3.604 -18.418 1.00 98.06 104 ASP A O 1
ATOM 839 N N . SER A 1 105 ? 19.279 -2.433 -18.155 1.00 98.38 105 SER A N 1
ATOM 840 C CA . SER A 1 105 ? 19.090 -2.159 -16.727 1.00 98.38 105 SER A CA 1
ATOM 841 C C . SER A 1 105 ? 17.815 -1.356 -16.450 1.00 98.38 105 SER A C 1
ATOM 843 O O . SER A 1 105 ? 17.032 -1.706 -15.565 1.00 98.38 105 SER A O 1
ATOM 845 N N . GLU A 1 106 ? 17.551 -0.303 -17.226 1.00 97.94 106 GLU A N 1
ATOM 846 C CA . GLU A 1 106 ? 16.337 0.508 -17.085 1.00 97.94 106 GLU A CA 1
ATOM 847 C C . GLU A 1 106 ? 15.065 -0.288 -17.401 1.00 97.94 106 GLU A C 1
ATOM 849 O O . GLU A 1 106 ? 14.072 -0.151 -16.684 1.00 97.94 106 GLU A O 1
ATOM 854 N N . LYS A 1 107 ? 15.093 -1.143 -18.434 1.00 98.38 107 LYS A N 1
ATOM 855 C CA . LYS A 1 107 ? 14.006 -2.081 -18.751 1.00 98.38 107 LYS A CA 1
ATOM 856 C C . LYS A 1 107 ? 13.721 -2.998 -17.566 1.00 98.38 107 LYS A C 1
ATOM 858 O O . LYS A 1 107 ? 12.572 -3.123 -17.148 1.00 98.38 107 LYS A O 1
ATOM 863 N N . ASP A 1 108 ? 14.756 -3.577 -16.970 1.00 98.44 108 ASP A N 1
ATOM 864 C CA . ASP A 1 108 ? 14.611 -4.464 -15.818 1.00 98.44 108 ASP A CA 1
ATOM 865 C C . ASP A 1 108 ? 14.093 -3.736 -14.566 1.00 98.44 108 ASP A C 1
ATOM 867 O O . ASP A 1 108 ? 13.268 -4.274 -13.819 1.00 98.44 108 ASP A O 1
ATOM 871 N N . VAL A 1 109 ? 14.543 -2.500 -14.325 1.00 98.56 109 VAL A N 1
ATOM 872 C CA . VAL A 1 109 ? 14.027 -1.645 -13.243 1.00 98.56 109 VAL A CA 1
ATOM 873 C C . VAL A 1 109 ? 12.549 -1.326 -13.463 1.00 98.56 109 VAL A C 1
ATOM 875 O O . VAL A 1 109 ? 11.751 -1.510 -12.540 1.00 98.56 109 VAL A O 1
ATOM 878 N N . ALA A 1 110 ? 12.168 -0.906 -14.671 1.00 98.50 110 ALA A N 1
ATOM 879 C CA . ALA A 1 110 ? 10.782 -0.605 -15.015 1.00 98.50 110 ALA A CA 1
ATOM 880 C C . ALA A 1 110 ? 9.889 -1.845 -14.863 1.00 98.50 110 ALA A C 1
ATOM 882 O O . ALA A 1 110 ? 8.810 -1.757 -14.270 1.00 98.50 110 ALA A O 1
ATOM 883 N N . LYS A 1 111 ? 10.381 -3.021 -15.277 1.00 98.44 111 LYS A N 1
ATOM 884 C CA . LYS A 1 111 ? 9.651 -4.282 -15.142 1.00 98.44 111 LYS A CA 1
ATOM 885 C C . LYS A 1 111 ? 9.369 -4.638 -13.691 1.00 98.44 111 LYS A C 1
ATOM 887 O O . LYS A 1 111 ? 8.234 -4.963 -13.334 1.00 98.44 111 LYS A O 1
ATOM 892 N N . ARG A 1 112 ? 10.391 -4.554 -12.833 1.00 98.44 112 ARG A N 1
ATOM 893 C CA . ARG A 1 112 ? 10.235 -4.771 -11.387 1.00 98.44 112 ARG A CA 1
ATOM 894 C C . ARG A 1 112 ? 9.280 -3.751 -10.770 1.00 98.44 112 ARG A C 1
ATOM 896 O O . ARG A 1 112 ? 8.456 -4.132 -9.942 1.00 98.44 112 ARG A O 1
ATOM 903 N N . GLY A 1 113 ? 9.360 -2.490 -11.197 1.00 98.25 113 GLY A N 1
ATOM 904 C CA . GLY A 1 113 ? 8.453 -1.423 -10.771 1.00 98.25 113 GLY A CA 1
ATOM 905 C C . GLY A 1 113 ? 6.991 -1.730 -11.098 1.00 98.25 113 GLY A C 1
ATOM 906 O O . GLY A 1 113 ? 6.138 -1.647 -10.216 1.00 98.25 113 GLY A O 1
ATOM 907 N N . TYR A 1 114 ? 6.706 -2.172 -12.325 1.00 98.38 114 TYR A N 1
ATOM 908 C CA . TYR A 1 114 ? 5.364 -2.593 -12.735 1.00 98.38 114 TYR A CA 1
ATOM 909 C C . TYR A 1 114 ? 4.836 -3.774 -11.911 1.00 98.38 114 TYR A C 1
ATOM 911 O O . TYR A 1 114 ? 3.719 -3.716 -11.399 1.00 98.38 114 TYR A O 1
ATOM 919 N N . ILE A 1 115 ? 5.647 -4.817 -11.707 1.00 98.19 115 ILE A N 1
ATOM 920 C CA . ILE A 1 115 ? 5.254 -5.978 -10.890 1.00 98.19 115 ILE A CA 1
ATOM 921 C C . ILE A 1 115 ? 4.956 -5.557 -9.443 1.00 98.19 115 ILE A C 1
ATOM 923 O O . ILE A 1 115 ? 3.976 -6.013 -8.850 1.00 98.19 115 ILE A O 1
ATOM 927 N N . ALA A 1 116 ? 5.777 -4.673 -8.870 1.00 97.81 116 ALA A N 1
ATOM 928 C CA . ALA A 1 116 ? 5.558 -4.153 -7.525 1.00 97.81 116 ALA A CA 1
ATOM 929 C C . ALA A 1 116 ? 4.253 -3.346 -7.430 1.00 97.81 116 ALA A C 1
ATOM 931 O O . ALA A 1 116 ? 3.477 -3.567 -6.501 1.00 97.81 116 ALA A O 1
ATOM 932 N N . ALA A 1 117 ? 3.979 -2.473 -8.405 1.00 97.31 117 ALA A N 1
ATOM 933 C CA . ALA A 1 117 ? 2.734 -1.711 -8.467 1.00 97.31 117 ALA A CA 1
ATOM 934 C C . ALA A 1 117 ? 1.505 -2.628 -8.583 1.00 97.31 117 ALA A C 1
ATOM 936 O O . ALA A 1 117 ? 0.521 -2.427 -7.874 1.00 97.31 117 ALA A O 1
ATOM 937 N N . LEU A 1 118 ? 1.584 -3.686 -9.399 1.00 97.44 118 LEU A N 1
ATOM 938 C CA . LEU A 1 118 ? 0.506 -4.666 -9.551 1.00 97.44 118 LEU A CA 1
ATOM 939 C C . LEU A 1 118 ? 0.221 -5.401 -8.235 1.00 97.44 118 LEU A C 1
ATOM 941 O O . LEU A 1 118 ? -0.930 -5.53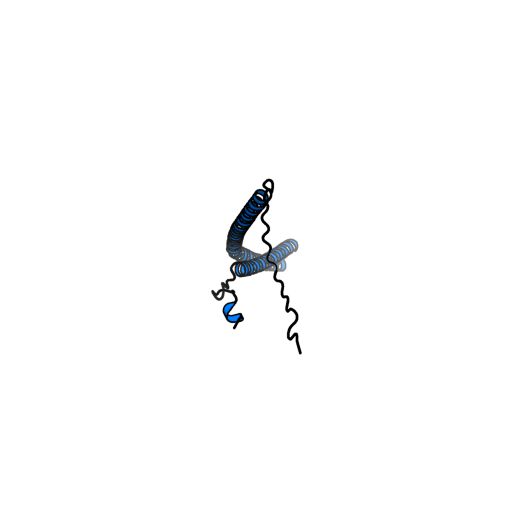3 -7.823 1.00 97.44 118 LEU A O 1
ATOM 945 N N . ARG A 1 119 ? 1.270 -5.848 -7.538 1.00 97.00 119 ARG A N 1
ATOM 946 C CA . ARG A 1 119 ? 1.131 -6.480 -6.219 1.00 97.00 119 ARG A CA 1
ATOM 947 C C . ARG A 1 119 ? 0.488 -5.529 -5.208 1.00 97.00 119 ARG A C 1
ATOM 949 O O . ARG A 1 119 ? -0.381 -5.955 -4.447 1.00 97.00 119 ARG A O 1
ATOM 956 N N . ASN A 1 120 ? 0.913 -4.267 -5.188 1.00 95.19 120 ASN A N 1
ATOM 957 C CA . ASN A 1 120 ? 0.385 -3.266 -4.263 1.00 95.19 120 ASN A CA 1
ATOM 958 C C . ASN A 1 120 ? -1.098 -2.981 -4.534 1.00 95.19 120 ASN A C 1
ATOM 960 O O . ASN A 1 120 ? -1.882 -2.959 -3.589 1.00 95.19 120 ASN A O 1
ATOM 964 N N . TYR A 1 121 ? -1.493 -2.874 -5.807 1.00 95.62 121 TYR A N 1
ATOM 965 C CA . TYR A 1 121 ? -2.892 -2.762 -6.226 1.00 95.62 121 TYR A CA 1
ATOM 966 C C . TYR A 1 121 ? -3.760 -3.885 -5.669 1.00 95.62 121 TYR A C 1
ATOM 968 O O . TYR A 1 121 ? -4.724 -3.624 -4.951 1.00 95.62 121 TYR A O 1
ATOM 976 N N . TRP A 1 122 ? -3.383 -5.140 -5.916 1.00 95.44 122 TRP A N 1
ATOM 977 C CA . TRP A 1 122 ? -4.175 -6.273 -5.439 1.00 95.44 122 TRP A CA 1
ATOM 978 C C . TRP A 1 122 ? -4.195 -6.378 -3.916 1.00 95.44 122 TRP A C 1
ATOM 98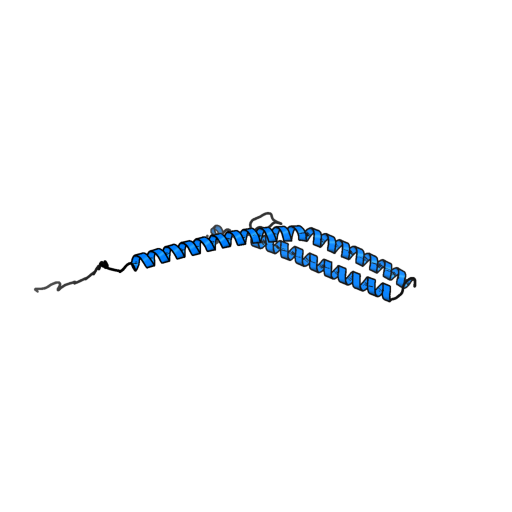0 O O . TRP A 1 122 ? -5.236 -6.672 -3.333 1.00 95.44 122 TRP A O 1
ATOM 990 N N . THR A 1 123 ? -3.073 -6.092 -3.256 1.00 94.56 123 THR A N 1
ATOM 991 C CA . THR A 1 123 ? -3.015 -6.082 -1.789 1.00 94.56 123 THR A CA 1
ATOM 992 C C . THR A 1 123 ? -3.986 -5.051 -1.215 1.00 94.56 123 THR A C 1
ATOM 994 O O . THR A 1 123 ? -4.749 -5.373 -0.306 1.00 94.56 123 THR A O 1
ATOM 997 N N . ALA A 1 124 ? -4.000 -3.838 -1.771 1.00 92.94 124 ALA A N 1
ATOM 998 C CA . ALA A 1 124 ? -4.903 -2.774 -1.350 1.00 92.94 124 ALA A CA 1
ATOM 999 C C . ALA A 1 124 ? -6.376 -3.115 -1.646 1.00 92.94 124 ALA A C 1
ATOM 1001 O O . ALA A 1 124 ? -7.220 -2.949 -0.767 1.00 92.94 124 ALA A O 1
ATOM 1002 N N . TYR A 1 125 ? -6.673 -3.681 -2.822 1.00 92.81 125 TYR A N 1
ATOM 1003 C CA . TYR A 1 125 ? -8.018 -4.132 -3.195 1.00 92.81 125 TYR A CA 1
ATOM 1004 C C . TYR A 1 125 ? -8.598 -5.115 -2.166 1.00 92.81 125 TYR A C 1
ATOM 1006 O O . TYR A 1 125 ? -9.674 -4.890 -1.609 1.00 92.81 125 TYR A O 1
ATOM 1014 N N . TYR A 1 126 ? -7.860 -6.184 -1.845 1.00 92.38 126 TYR A N 1
ATOM 1015 C CA . TYR A 1 126 ? -8.319 -7.182 -0.873 1.00 92.38 126 TYR A CA 1
ATOM 1016 C C . TYR A 1 126 ? -8.325 -6.660 0.566 1.00 92.38 126 TYR A C 1
ATOM 1018 O O . TYR A 1 126 ? -9.122 -7.122 1.384 1.00 92.38 126 TYR A O 1
ATOM 1026 N N . TYR A 1 127 ? -7.477 -5.685 0.884 1.00 91.56 127 TYR A N 1
ATOM 1027 C CA . TYR A 1 127 ? -7.484 -5.044 2.191 1.00 91.56 127 TYR A CA 1
ATOM 1028 C C . TYR A 1 127 ? -8.763 -4.221 2.416 1.00 91.56 127 TYR A C 1
ATOM 1030 O O . TYR A 1 127 ? -9.419 -4.399 3.443 1.00 91.56 127 TYR A O 1
ATOM 1038 N N . VAL A 1 128 ? -9.173 -3.398 1.442 1.00 90.62 128 VAL A N 1
ATOM 1039 C CA . VAL A 1 128 ? -10.437 -2.639 1.508 1.00 90.62 128 VAL A CA 1
ATOM 1040 C C . VAL A 1 128 ? -11.638 -3.588 1.543 1.00 90.62 128 VAL A C 1
ATOM 1042 O O . VAL A 1 128 ? -12.542 -3.408 2.359 1.00 90.62 128 VAL A O 1
ATOM 1045 N N . ARG A 1 129 ? -11.613 -4.654 0.736 1.00 91.31 129 ARG A N 1
ATOM 1046 C CA . ARG A 1 129 ? -12.630 -5.721 0.725 1.00 91.31 129 ARG A CA 1
ATOM 1047 C C . ARG A 1 129 ? -12.805 -6.371 2.106 1.00 91.31 129 ARG A C 1
ATOM 1049 O O . ARG A 1 129 ? -13.923 -6.623 2.542 1.00 91.31 129 ARG A O 1
ATOM 1056 N N . ARG A 1 130 ? -11.698 -6.607 2.823 1.00 89.50 130 ARG A N 1
ATOM 1057 C CA . ARG A 1 130 ? -11.703 -7.153 4.190 1.00 89.50 130 ARG A CA 1
ATOM 1058 C C . ARG A 1 130 ? -12.234 -6.155 5.217 1.00 89.50 130 ARG A C 1
ATOM 1060 O O . ARG A 1 130 ? -12.981 -6.559 6.096 1.00 89.50 130 ARG A O 1
ATOM 1067 N N . 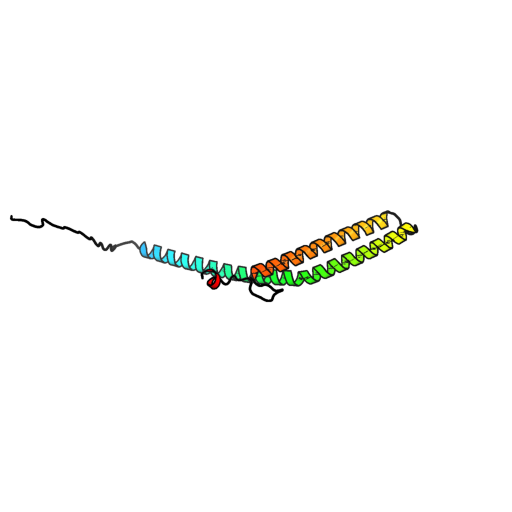LEU A 1 131 ? -11.837 -4.883 5.134 1.00 87.19 131 LEU A N 1
ATOM 1068 C CA . LEU A 1 131 ? -12.297 -3.853 6.075 1.00 87.19 131 LEU A CA 1
ATOM 1069 C C . LEU A 1 131 ? -13.798 -3.582 5.958 1.00 87.19 131 LEU A C 1
ATOM 1071 O O . LEU A 1 131 ? -14.462 -3.365 6.964 1.00 87.19 131 LEU A O 1
ATOM 1075 N N . THR A 1 132 ? -14.310 -3.588 4.731 1.00 86.81 132 THR A N 1
ATOM 1076 C CA . THR A 1 132 ? -15.720 -3.303 4.432 1.00 86.81 132 THR A CA 1
ATOM 1077 C C . THR A 1 132 ? -16.606 -4.542 4.476 1.00 86.81 132 THR A C 1
ATOM 1079 O O . THR A 1 132 ? -17.819 -4.405 4.376 1.00 86.81 132 THR A O 1
ATOM 1082 N N . LEU A 1 133 ? -16.008 -5.738 4.591 1.00 89.25 133 LEU A N 1
ATOM 1083 C CA . LEU A 1 133 ? -16.690 -7.024 4.428 1.00 89.25 133 LEU A CA 1
ATOM 1084 C C . LEU A 1 133 ? -17.571 -7.046 3.171 1.00 89.25 133 LEU A C 1
ATOM 1086 O O . LEU A 1 133 ? -18.657 -7.611 3.177 1.00 89.25 133 LEU A O 1
ATOM 1090 N N . PHE A 1 134 ? -17.109 -6.434 2.081 1.00 89.62 134 PHE A N 1
ATOM 1091 C CA . PHE A 1 134 ? -17.899 -6.266 0.867 1.00 89.62 134 PHE A CA 1
ATOM 1092 C C . PHE A 1 134 ? -17.126 -6.732 -0.361 1.00 89.62 134 PHE A C 1
ATOM 1094 O O . PHE A 1 134 ? -15.968 -6.375 -0.548 1.00 89.62 134 PHE A O 1
ATOM 1101 N N . ASP A 1 135 ? -17.764 -7.532 -1.211 1.00 90.88 135 ASP A N 1
ATOM 1102 C CA . ASP A 1 135 ? -17.252 -7.979 -2.501 1.00 90.88 135 ASP A CA 1
ATOM 1103 C C . ASP A 1 135 ? -17.607 -6.966 -3.593 1.00 90.88 135 ASP A C 1
ATOM 1105 O O . ASP A 1 135 ? -18.739 -6.935 -4.071 1.00 90.88 135 ASP A O 1
ATOM 1109 N N . PHE A 1 136 ? -16.631 -6.166 -4.024 1.00 89.00 136 PHE A N 1
ATOM 1110 C CA . PHE A 1 136 ? -16.829 -5.177 -5.088 1.00 89.00 136 PHE A CA 1
ATOM 1111 C C . PHE A 1 136 ? -16.999 -5.783 -6.489 1.00 89.00 136 PHE A C 1
ATOM 1113 O O . PHE A 1 136 ? -17.574 -5.129 -7.349 1.00 89.00 136 PHE A O 1
ATOM 1120 N N . ASP A 1 137 ? -16.509 -7.004 -6.734 1.00 90.00 137 ASP A N 1
ATOM 1121 C CA . ASP A 1 137 ? -16.632 -7.674 -8.040 1.00 90.00 137 ASP A CA 1
ATOM 1122 C C . ASP A 1 137 ? -18.049 -8.229 -8.236 1.00 90.00 137 ASP A C 1
ATOM 1124 O O . ASP A 1 137 ? -18.685 -8.025 -9.267 1.00 90.00 137 ASP A O 1
ATOM 1128 N N . ARG A 1 138 ? -18.586 -8.873 -7.194 1.00 91.31 138 ARG A N 1
ATOM 1129 C CA . ARG A 1 138 ? -19.948 -9.439 -7.194 1.00 91.31 138 ARG A CA 1
ATOM 1130 C C . ARG A 1 138 ? -21.015 -8.490 -6.653 1.00 91.31 138 ARG A C 1
ATOM 1132 O O . ARG A 1 138 ? -22.191 -8.838 -6.665 1.00 91.31 138 ARG A O 1
ATOM 1139 N N . ASN A 1 139 ? -20.604 -7.317 -6.176 1.00 91.00 139 ASN A N 1
ATOM 1140 C CA . ASN A 1 139 ? -21.452 -6.306 -5.551 1.00 91.00 139 ASN A CA 1
ATOM 1141 C C . ASN A 1 139 ? -22.344 -6.876 -4.427 1.00 91.00 139 ASN A C 1
ATOM 1143 O O . ASN A 1 139 ? -23.555 -6.658 -4.407 1.00 91.00 139 ASN A O 1
ATOM 1147 N N . GLN A 1 140 ? -21.748 -7.641 -3.509 1.00 91.25 140 GLN A N 1
ATOM 1148 C CA . GLN A 1 140 ? -22.461 -8.318 -2.419 1.00 91.25 140 GLN A CA 1
ATOM 1149 C C . GLN A 1 140 ? -21.682 -8.260 -1.102 1.00 91.25 140 GLN A C 1
ATOM 1151 O O . GLN A 1 140 ? -20.453 -8.211 -1.103 1.00 91.25 140 GLN A O 1
ATOM 1156 N N . SER A 1 141 ? -22.387 -8.320 0.029 1.00 88.56 141 SER A N 1
ATOM 1157 C CA . SER A 1 141 ? -21.743 -8.466 1.340 1.00 88.56 141 SER A CA 1
ATOM 1158 C C . SER A 1 141 ? -21.020 -9.818 1.442 1.00 88.56 141 SER A C 1
ATOM 1160 O O . SER A 1 141 ? -21.482 -10.829 0.913 1.00 88.56 141 SER A O 1
ATOM 1162 N N . LEU A 1 142 ? -19.866 -9.822 2.107 1.00 84.31 142 LEU A N 1
ATOM 1163 C CA . LEU A 1 142 ? -19.109 -11.013 2.505 1.00 84.31 142 LEU A CA 1
ATOM 1164 C C . LEU A 1 142 ? -19.501 -11.506 3.894 1.00 84.31 142 LEU A C 1
ATOM 1166 O O . LEU A 1 142 ? -18.933 -12.491 4.368 1.00 84.31 142 LEU A O 1
ATOM 1170 N N . GLU A 1 143 ? -20.431 -10.821 4.554 1.00 77.38 143 GLU A N 1
ATOM 1171 C CA . GLU A 1 143 ? -20.974 -11.272 5.822 1.00 77.38 143 GLU A CA 1
ATOM 1172 C C . GLU A 1 143 ? -21.577 -12.666 5.653 1.00 77.38 143 GLU A C 1
ATOM 1174 O O . GLU A 1 143 ? -22.389 -12.934 4.763 1.00 77.38 143 GLU A O 1
ATOM 1179 N N . ALA A 1 144 ? -21.144 -13.574 6.523 1.00 66.94 144 ALA A N 1
ATOM 1180 C CA . ALA A 1 144 ? -21.875 -14.799 6.734 1.00 66.94 144 ALA A CA 1
ATOM 1181 C C . ALA A 1 144 ? -23.194 -14.419 7.408 1.00 66.94 144 ALA A C 1
ATOM 1183 O O . A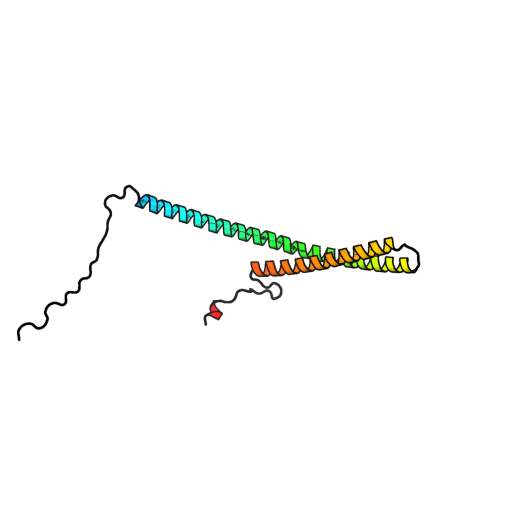LA A 1 144 ? -23.196 -13.756 8.445 1.00 66.94 144 ALA A O 1
ATOM 1184 N N . ASP A 1 145 ? -24.305 -14.833 6.814 1.00 65.81 145 ASP A N 1
ATOM 1185 C CA . ASP A 1 145 ? -25.609 -14.761 7.455 1.00 65.81 145 ASP A CA 1
ATOM 1186 C C . ASP A 1 145 ? -25.597 -15.744 8.636 1.00 65.81 145 ASP A C 1
ATOM 1188 O O . ASP A 1 145 ? -25.826 -16.944 8.473 1.00 65.81 145 ASP A O 1
ATOM 1192 N N . PHE A 1 146 ? -25.196 -15.257 9.813 1.00 64.62 146 PHE A N 1
ATOM 1193 C CA . PHE A 1 146 ? -25.042 -16.088 11.006 1.00 64.62 146 PHE A CA 1
ATOM 1194 C C . PHE A 1 146 ? -26.379 -16.697 11.451 1.00 64.62 146 PHE A C 1
ATOM 1196 O O . PHE A 1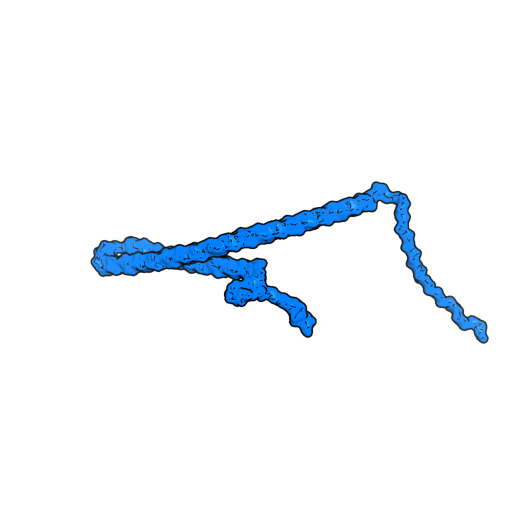 146 ? -26.362 -17.746 12.085 1.00 64.62 146 PHE A O 1
ATOM 1203 N N . GLU A 1 147 ? -27.521 -16.110 11.074 1.00 64.56 147 GLU A N 1
ATOM 1204 C CA . GLU A 1 147 ? -28.844 -16.693 11.325 1.00 64.56 147 GLU A CA 1
ATOM 1205 C C . GLU A 1 147 ? -29.080 -17.946 10.470 1.00 64.56 147 GLU A C 1
ATOM 1207 O O . GLU A 1 147 ? -29.566 -18.947 10.989 1.00 64.56 147 GLU A O 1
ATOM 1212 N N . LYS A 1 148 ? -28.624 -17.968 9.210 1.00 62.91 148 LYS A N 1
ATOM 1213 C CA . LYS A 1 148 ? -28.682 -19.172 8.354 1.00 62.91 148 LYS A CA 1
ATOM 1214 C C . LYS A 1 148 ? -27.711 -20.289 8.742 1.00 62.91 148 LYS A C 1
ATOM 1216 O O . LYS A 1 148 ? -27.843 -21.395 8.232 1.00 62.91 148 LYS A O 1
ATOM 1221 N N . LEU A 1 149 ? -26.697 -20.005 9.561 1.00 61.84 149 LEU A N 1
ATOM 1222 C CA . LEU A 1 149 ? -25.699 -20.995 9.994 1.00 61.84 149 LEU A CA 1
ATOM 1223 C C . LEU A 1 149 ? -26.067 -21.693 11.312 1.00 61.84 149 LEU A C 1
ATOM 1225 O O . LEU A 1 149 ? -25.378 -22.634 11.705 1.00 61.84 149 LEU A O 1
ATOM 1229 N N . VAL A 1 150 ? -27.093 -21.202 12.010 1.00 70.31 150 VAL A N 1
ATOM 1230 C CA . VAL A 1 150 ? -27.552 -21.724 13.307 1.00 70.31 150 VAL A CA 1
ATOM 1231 C C . VAL A 1 150 ? -28.798 -22.621 13.166 1.00 70.31 150 VAL A C 1
ATOM 1233 O O . VAL A 1 150 ? -29.114 -23.347 14.109 1.00 70.31 150 VAL A O 1
ATOM 1236 N N . GLU A 1 151 ? -29.458 -22.634 12.000 1.00 47.69 151 GLU A N 1
ATOM 1237 C CA . GLU A 1 151 ? -30.453 -23.655 11.600 1.00 47.69 151 GLU A CA 1
ATOM 1238 C C . GLU A 1 151 ? -29.795 -24.914 11.011 1.00 47.69 151 GLU A C 1
ATOM 1240 O O . GLU A 1 151 ? -30.292 -26.024 11.319 1.00 47.69 151 GLU A O 1
#

Organism: NCBI:txid412755

Radius of gyration: 36.87 Å; chains: 1; bounding box: 75×55×108 Å

Sequence (151 aa):
GAYKDPLSQQRVSVGIELPIVDWGLGKGRYKMAQSQEEVIRTQVRQAQIDFEQNIFLNVNQFNMQDDQLLIAAKADIIAQKRYDVTKQRFLIGKIDVLDLNIADSEKDVAKRGYIAALRNYWTAYYYVRRLTLFDFDRNQSLEADFEKLVE